Protein AF-A0A4S5D1V7-F1 (afdb_monomer)

Solvent-accessible surface area (backbone atoms only — not comparable to full-atom values): 3938 Å² total; per-residue (Å²): 132,85,82,71,22,34,72,55,23,56,52,45,54,99,49,31,32,77,88,73,48,70,83,44,49,56,80,37,68,62,96,81,66,39,38,60,65,57,52,49,52,52,52,52,51,50,53,54,51,37,56,76,73,70,46,77,78,85,76,75,85,76,131

Radius of gyration: 15.17 Å; Cα contacts (8 Å, |Δi|>4): 60; chains: 1; bounding box: 38×24×37 Å

Mean predicted aligned error: 7.03 Å

Sequence (63 aa):
MSDRSCSTCSSYDDGECMNGIGNVTPNGVCNQHKTREEERKDGEALVRFRESIGL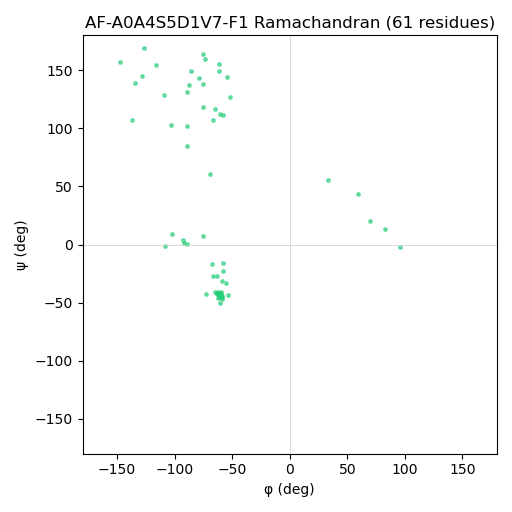PPQMRYRD

Secondary structure (DSSP, 8-state):
----SGGG-TTEETTEETTTB-S--TT---TT---HHHHHHHHHHHHHHHHHTTPPP------

Structure (mmCIF, N/CA/C/O backbone):
data_AF-A0A4S5D1V7-F1
#
_entry.id   AF-A0A4S5D1V7-F1
#
loop_
_atom_site.group_PDB
_atom_site.id
_atom_site.type_symbol
_atom_site.label_atom_id
_atom_site.label_alt_id
_atom_site.label_comp_id
_atom_site.label_asym_id
_atom_site.label_entity_id
_atom_site.label_seq_id
_atom_site.pdbx_PDB_ins_code
_atom_site.Cartn_x
_atom_site.Cartn_y
_atom_site.Cartn_z
_atom_site.occupancy
_atom_site.B_iso_or_equiv
_atom_site.auth_seq_id
_atom_site.auth_comp_id
_atom_site.auth_asym_id
_atom_site.auth_atom_id
_atom_site.pdbx_PDB_model_num
ATOM 1 N N . MET A 1 1 ? 19.711 7.203 1.509 1.00 48.66 1 MET A N 1
ATOM 2 C CA . MET A 1 1 ? 18.839 7.697 0.423 1.00 48.66 1 MET A CA 1
ATOM 3 C C . MET A 1 1 ? 17.715 6.687 0.313 1.00 48.66 1 MET A C 1
ATOM 5 O O . MET A 1 1 ? 18.027 5.509 0.283 1.00 48.66 1 MET A O 1
ATOM 9 N N . SER A 1 2 ? 16.453 7.099 0.430 1.00 58.38 2 SER A N 1
ATOM 10 C CA . SER A 1 2 ? 15.343 6.139 0.462 1.00 58.38 2 SER A CA 1
ATOM 11 C C . SER A 1 2 ? 15.080 5.602 -0.942 1.00 58.38 2 SER A C 1
ATOM 13 O O . SER A 1 2 ? 14.712 6.382 -1.818 1.00 58.38 2 SER A O 1
ATOM 15 N N . ASP A 1 3 ? 15.235 4.292 -1.126 1.00 75.81 3 ASP A N 1
ATOM 16 C CA . ASP A 1 3 ? 14.899 3.541 -2.345 1.00 75.81 3 ASP A CA 1
ATOM 17 C C . ASP A 1 3 ? 13.370 3.481 -2.553 1.00 75.81 3 ASP A C 1
ATOM 19 O O . ASP A 1 3 ? 12.759 2.416 -2.493 1.00 75.81 3 ASP A O 1
ATOM 23 N N . ARG A 1 4 ? 12.713 4.641 -2.703 1.00 87.56 4 ARG A N 1
ATOM 24 C CA . ARG A 1 4 ? 11.263 4.757 -2.949 1.00 87.56 4 ARG A CA 1
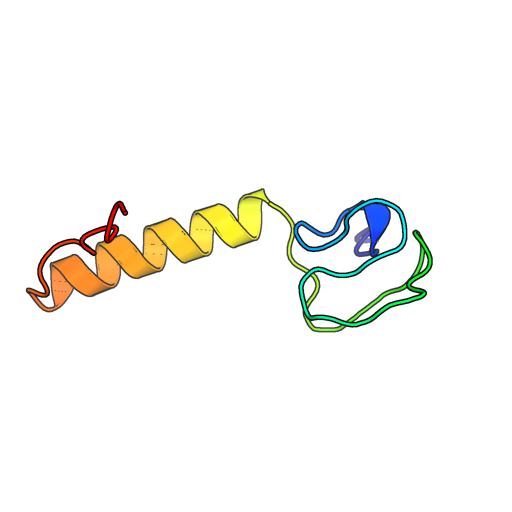ATOM 25 C C . ARG A 1 4 ? 10.996 4.732 -4.451 1.00 87.56 4 ARG A C 1
ATOM 27 O O . ARG A 1 4 ? 10.885 5.792 -5.065 1.00 87.56 4 ARG A O 1
ATOM 34 N N . SER A 1 5 ? 10.888 3.542 -5.027 1.00 92.19 5 SER A N 1
ATOM 35 C CA . SER A 1 5 ? 10.615 3.316 -6.448 1.00 92.19 5 SER A CA 1
ATOM 36 C C . SER A 1 5 ? 9.422 2.383 -6.638 1.00 92.19 5 SER A C 1
ATOM 38 O O . SER A 1 5 ? 8.938 1.774 -5.689 1.00 92.19 5 SER A O 1
ATOM 40 N N . CYS A 1 6 ? 8.911 2.252 -7.860 1.00 90.44 6 CYS A N 1
ATOM 41 C CA . CYS A 1 6 ? 7.821 1.326 -8.155 1.00 90.44 6 CYS A CA 1
ATOM 42 C C . CYS A 1 6 ? 8.157 -0.098 -7.687 1.00 90.44 6 CYS A C 1
ATOM 44 O O . CYS A 1 6 ? 7.345 -0.698 -7.002 1.00 90.44 6 CYS A O 1
ATOM 46 N N . SER A 1 7 ? 9.378 -0.590 -7.909 1.00 90.56 7 SER A N 1
ATOM 47 C CA . SER A 1 7 ? 9.822 -1.919 -7.459 1.00 90.56 7 SER A CA 1
ATOM 48 C C . SER A 1 7 ? 9.727 -2.169 -5.945 1.00 90.56 7 SER A C 1
ATOM 50 O O . SER A 1 7 ? 9.667 -3.325 -5.529 1.00 90.56 7 SER A O 1
ATOM 52 N N . THR A 1 8 ? 9.716 -1.119 -5.12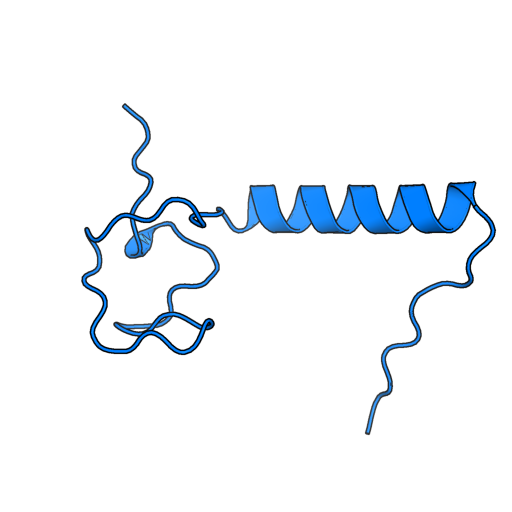0 1.00 91.81 8 THR A N 1
ATOM 53 C CA . THR A 1 8 ? 9.595 -1.200 -3.653 1.00 91.81 8 THR A CA 1
ATOM 54 C C . THR A 1 8 ? 8.227 -0.728 -3.139 1.00 91.81 8 THR A C 1
ATOM 56 O O . THR A 1 8 ? 7.945 -0.808 -1.938 1.00 91.81 8 THR A O 1
ATOM 59 N N . CYS A 1 9 ? 7.351 -0.288 -4.045 1.00 92.75 9 CYS A N 1
ATOM 60 C CA . CYS A 1 9 ? 5.995 0.154 -3.758 1.00 92.75 9 CYS A CA 1
ATOM 61 C C . CYS A 1 9 ? 5.054 -1.045 -3.568 1.00 92.75 9 CYS A C 1
ATOM 63 O O . CYS A 1 9 ? 5.133 -2.040 -4.283 1.00 92.75 9 CYS A O 1
ATOM 65 N N . SER A 1 10 ? 4.103 -0.942 -2.641 1.00 92.44 10 SER A N 1
ATOM 66 C CA . SER A 1 10 ? 3.072 -1.957 -2.420 1.00 92.44 10 SER A CA 1
ATOM 67 C C . SER A 1 10 ? 2.099 -2.080 -3.587 1.00 92.44 10 SER A C 1
ATOM 69 O O . SER A 1 10 ? 1.544 -3.154 -3.795 1.00 92.44 10 SER A O 1
ATOM 71 N N . SER A 1 11 ? 1.916 -0.995 -4.344 1.00 91.19 11 SER A N 1
ATOM 72 C CA . SER A 1 11 ? 0.980 -0.907 -5.466 1.00 91.19 11 SER A CA 1
ATOM 73 C C . SER A 1 11 ? 1.563 -1.331 -6.813 1.00 91.19 11 SER A C 1
ATOM 75 O O . SER A 1 11 ? 0.859 -1.230 -7.812 1.00 91.19 11 SER A O 1
ATOM 77 N N . TYR A 1 12 ? 2.830 -1.739 -6.870 1.00 90.12 12 TYR A N 1
ATOM 78 C CA . TYR A 1 12 ? 3.461 -2.197 -8.105 1.00 90.12 12 TYR A CA 1
ATOM 79 C C . TYR A 1 12 ? 3.267 -3.699 -8.290 1.00 90.12 12 TYR A C 1
ATOM 81 O O . TYR A 1 12 ? 3.545 -4.477 -7.375 1.00 90.12 12 TYR A O 1
ATOM 89 N N . ASP A 1 13 ? 2.831 -4.082 -9.484 1.00 88.88 13 ASP A N 1
ATOM 90 C CA . ASP A 1 13 ? 2.685 -5.469 -9.910 1.00 88.88 13 ASP A CA 1
ATOM 91 C C . ASP A 1 13 ? 3.215 -5.602 -11.343 1.00 88.88 13 ASP A C 1
ATOM 93 O O . ASP A 1 13 ? 2.645 -5.045 -12.271 1.00 88.88 13 ASP A O 1
ATOM 97 N N . ASP A 1 14 ? 4.379 -6.238 -11.488 1.00 84.06 14 ASP A N 1
ATOM 98 C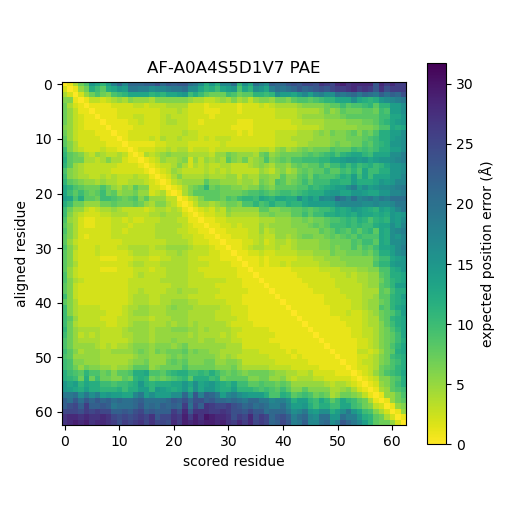 CA . ASP A 1 14 ? 5.063 -6.569 -12.752 1.00 84.06 14 ASP A CA 1
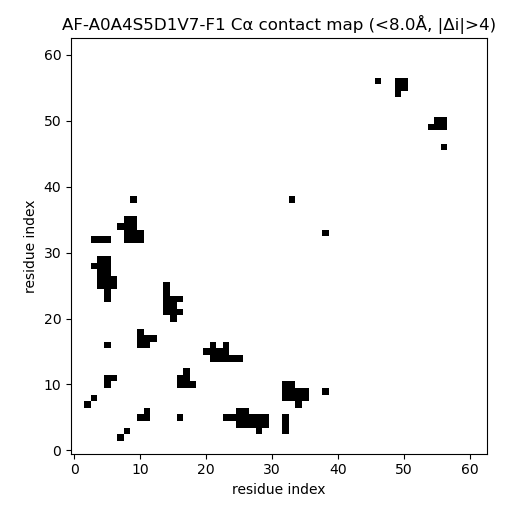ATOM 99 C C . ASP A 1 14 ? 4.898 -5.578 -13.935 1.00 84.06 14 ASP A C 1
ATOM 101 O O . ASP A 1 14 ? 4.490 -5.937 -15.036 1.00 84.06 14 ASP A O 1
ATOM 105 N N . GLY A 1 15 ? 5.242 -4.302 -13.722 1.00 80.38 15 GLY A N 1
ATOM 106 C CA . GLY A 1 15 ? 5.203 -3.254 -14.761 1.00 80.38 15 GLY A CA 1
ATOM 107 C C . GLY A 1 15 ? 3.923 -2.411 -14.766 1.00 80.38 15 GLY A C 1
ATOM 108 O O . GLY A 1 15 ? 3.817 -1.430 -15.511 1.00 80.38 15 GLY A O 1
ATOM 109 N N . GLU A 1 16 ? 2.982 -2.738 -13.887 1.00 85.44 16 GLU A N 1
ATOM 110 C CA . GLU A 1 16 ? 1.731 -2.024 -13.687 1.00 85.44 16 GLU A CA 1
ATOM 111 C C . GLU A 1 16 ? 1.645 -1.425 -12.277 1.00 85.44 16 GLU A C 1
ATOM 113 O O . GLU A 1 16 ? 2.285 -1.866 -11.319 1.00 85.44 16 GLU A O 1
ATOM 118 N N . CYS A 1 17 ? 0.855 -0.361 -12.148 1.00 87.88 17 CYS A N 1
ATOM 119 C CA . CYS A 1 17 ? 0.470 0.206 -10.864 1.00 87.88 17 CYS A CA 1
ATOM 120 C C . CYS A 1 17 ? -1.012 -0.083 -10.624 1.00 87.88 17 CYS A C 1
ATOM 122 O O . CYS A 1 17 ? -1.850 0.293 -11.445 1.00 87.88 17 CYS A O 1
ATOM 124 N N . MET A 1 18 ? -1.354 -0.648 -9.463 1.00 84.19 18 MET A N 1
ATOM 125 C CA . MET A 1 18 ? -2.732 -0.989 -9.075 1.00 84.19 18 MET A CA 1
ATOM 126 C C . MET A 1 18 ? -3.699 0.209 -9.074 1.00 84.19 18 MET A C 1
ATOM 128 O O . MET A 1 18 ? -4.910 0.022 -9.122 1.00 84.19 18 MET A O 1
ATOM 132 N N . A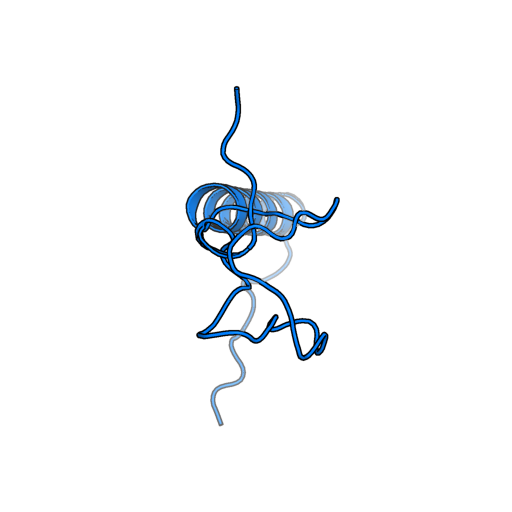SN A 1 19 ? -3.188 1.446 -9.093 1.00 79.19 19 ASN A N 1
ATOM 133 C CA . ASN A 1 19 ? -3.996 2.656 -9.289 1.00 79.19 19 ASN A CA 1
ATOM 134 C C . ASN A 1 19 ? -4.447 2.874 -10.752 1.00 79.19 19 ASN A C 1
ATOM 136 O O . ASN A 1 19 ? -4.984 3.932 -11.071 1.00 79.19 19 ASN A O 1
ATOM 140 N N . GLY A 1 20 ? -4.205 1.917 -11.653 1.00 77.06 20 GLY A N 1
ATOM 141 C CA . GLY A 1 20 ? -4.594 1.990 -13.064 1.00 77.06 20 GLY A CA 1
ATOM 142 C C . GLY A 1 20 ? -3.618 2.771 -13.948 1.00 77.06 20 GLY A C 1
ATOM 143 O O . GLY A 1 20 ? -3.953 3.108 -15.082 1.00 77.06 20 GLY A O 1
ATOM 144 N N . ILE A 1 21 ? -2.412 3.070 -13.449 1.00 76.62 21 ILE A N 1
ATOM 145 C CA . ILE A 1 21 ? -1.340 3.658 -14.262 1.00 76.62 21 ILE A CA 1
ATOM 146 C C . ILE A 1 21 ? -0.544 2.506 -14.881 1.00 76.62 21 ILE A C 1
ATOM 148 O O . ILE A 1 21 ? 0.268 1.873 -14.206 1.00 76.62 21 ILE A O 1
ATOM 152 N N . GLY A 1 22 ? -0.796 2.228 -16.160 1.00 73.12 22 GLY A N 1
ATOM 153 C CA . GLY A 1 22 ? -0.010 1.273 -16.944 1.00 73.12 22 GLY A CA 1
ATOM 154 C C . GLY A 1 22 ? 1.352 1.839 -17.365 1.00 73.12 22 GLY A C 1
ATOM 155 O O . GLY A 1 22 ? 1.559 3.055 -17.351 1.00 73.12 22 GLY A O 1
ATOM 156 N N . ASN A 1 23 ? 2.264 0.957 -17.785 1.00 77.00 23 ASN A N 1
ATOM 157 C CA . ASN A 1 23 ? 3.612 1.293 -18.267 1.00 77.00 23 ASN A CA 1
ATOM 158 C C . ASN A 1 23 ? 4.485 2.035 -17.236 1.00 77.00 23 ASN A C 1
ATOM 160 O O . ASN A 1 23 ? 5.173 3.004 -17.572 1.00 77.00 23 ASN A O 1
ATOM 164 N N . VAL A 1 24 ? 4.475 1.590 -15.977 1.00 85.00 24 VAL A N 1
ATOM 165 C CA . VAL A 1 24 ? 5.384 2.124 -14.953 1.00 85.00 24 VAL A CA 1
ATOM 166 C C . VAL A 1 24 ? 6.702 1.356 -14.964 1.00 85.00 24 VAL A C 1
ATOM 168 O O . VAL A 1 24 ? 6.737 0.134 -15.068 1.00 85.00 24 VAL A O 1
ATOM 171 N N . THR A 1 25 ? 7.819 2.073 -14.862 1.00 85.81 25 THR A N 1
ATOM 172 C CA . THR A 1 25 ? 9.139 1.437 -14.802 1.00 85.81 25 THR A CA 1
ATOM 173 C C . THR A 1 25 ? 9.480 1.053 -13.360 1.00 85.81 25 THR A C 1
ATOM 175 O O . THR A 1 25 ? 9.105 1.784 -12.444 1.00 85.81 25 THR A O 1
ATOM 178 N N . PRO A 1 26 ? 10.251 -0.025 -13.120 1.00 85.81 26 PRO A N 1
ATOM 179 C CA . PRO A 1 26 ? 10.632 -0.443 -11.766 1.00 85.81 26 PRO A CA 1
ATOM 180 C C . PRO A 1 26 ? 11.323 0.659 -10.947 1.00 85.81 26 PRO A C 1
ATOM 182 O O . PRO A 1 26 ? 11.131 0.749 -9.739 1.00 85.81 26 PRO A O 1
ATOM 185 N N . ASN A 1 27 ? 12.087 1.529 -11.614 1.00 89.06 27 ASN A N 1
ATOM 186 C CA . ASN A 1 27 ? 12.797 2.655 -10.997 1.00 89.06 27 ASN A CA 1
ATOM 187 C C . ASN A 1 27 ? 11.979 3.958 -10.990 1.00 89.06 27 ASN A C 1
ATOM 189 O O . ASN A 1 27 ? 12.479 4.995 -10.555 1.00 89.06 27 ASN A O 1
ATOM 193 N N . GLY A 1 28 ? 10.745 3.930 -11.500 1.00 87.75 28 GLY A N 1
ATOM 194 C CA . GLY A 1 28 ? 9.832 5.063 -11.472 1.00 87.75 28 GLY A CA 1
ATOM 195 C C . GLY A 1 28 ? 9.518 5.474 -10.039 1.00 87.75 28 GLY A C 1
ATOM 196 O O . GLY A 1 28 ? 9.517 4.650 -9.128 1.00 87.75 28 GLY A O 1
ATOM 197 N N . VAL A 1 29 ? 9.259 6.760 -9.828 1.00 88.38 29 VAL A N 1
ATOM 198 C CA . VAL A 1 29 ? 8.984 7.325 -8.503 1.00 88.38 29 VAL A CA 1
ATOM 199 C C . VAL A 1 29 ? 7.692 8.126 -8.549 1.00 88.38 29 VAL A C 1
ATOM 201 O O . VAL A 1 29 ? 7.382 8.769 -9.552 1.00 88.38 29 VAL A O 1
ATOM 204 N N . CYS A 1 30 ? 6.922 8.103 -7.464 1.00 87.56 30 CYS A N 1
ATOM 205 C CA . CYS A 1 30 ? 5.724 8.925 -7.341 1.00 87.56 30 CYS A CA 1
ATOM 206 C C . CYS A 1 30 ? 5.480 9.344 -5.888 1.00 87.56 30 CYS A C 1
ATOM 208 O O . CYS A 1 30 ? 5.905 8.676 -4.945 1.00 87.56 30 CYS A O 1
ATOM 210 N N . ASN A 1 31 ? 4.735 10.436 -5.707 1.00 87.75 31 ASN A N 1
ATOM 211 C CA . ASN A 1 31 ? 4.402 10.960 -4.377 1.00 87.75 31 ASN A CA 1
ATOM 212 C C . ASN A 1 31 ? 3.467 10.040 -3.577 1.00 87.75 31 ASN A C 1
ATOM 214 O O . ASN A 1 31 ? 3.354 10.187 -2.366 1.00 87.75 31 ASN A O 1
ATOM 218 N N . GLN A 1 32 ? 2.796 9.099 -4.247 1.00 88.88 32 GLN A N 1
ATOM 219 C CA . GLN A 1 32 ? 1.891 8.136 -3.618 1.00 88.88 32 GLN A CA 1
ATOM 220 C C . GLN A 1 32 ? 2.586 6.825 -3.234 1.00 88.88 32 GLN A C 1
ATOM 222 O O . GLN A 1 32 ? 1.917 5.912 -2.761 1.00 88.88 32 GLN A O 1
ATOM 227 N N . HIS A 1 33 ? 3.907 6.716 -3.426 1.00 91.75 33 HIS A N 1
ATOM 228 C CA . HIS A 1 33 ? 4.657 5.529 -3.035 1.00 91.75 33 HIS A CA 1
ATOM 229 C C . HIS A 1 33 ? 4.375 5.183 -1.573 1.00 91.75 33 HIS A C 1
ATOM 231 O O . HIS A 1 33 ? 4.614 6.008 -0.688 1.00 91.75 33 HIS A O 1
ATOM 237 N N . LYS A 1 34 ? 3.983 3.939 -1.318 1.00 91.88 34 LYS A N 1
ATOM 238 C CA . LYS A 1 34 ? 3.935 3.347 0.017 1.00 91.88 34 LYS A CA 1
ATOM 239 C C . LYS A 1 34 ? 4.554 1.967 -0.033 1.00 91.88 34 LYS A C 1
ATOM 241 O O . LYS A 1 34 ? 4.335 1.221 -0.974 1.00 91.88 34 LYS A O 1
ATOM 246 N N . THR A 1 35 ? 5.329 1.625 0.979 1.00 91.69 35 THR A N 1
ATOM 247 C CA . THR A 1 35 ? 5.743 0.243 1.223 1.00 91.69 35 THR A CA 1
ATOM 248 C C . THR A 1 35 ? 4.564 -0.559 1.781 1.00 91.69 35 THR A C 1
ATOM 250 O O . THR A 1 35 ? 3.640 0.002 2.374 1.00 91.69 35 THR A O 1
ATOM 253 N N . ARG A 1 36 ? 4.621 -1.894 1.678 1.00 88.31 36 ARG A N 1
ATOM 254 C CA . ARG A 1 36 ? 3.604 -2.776 2.287 1.00 88.31 36 ARG A CA 1
ATOM 255 C C . ARG A 1 36 ? 3.499 -2.594 3.806 1.00 88.31 36 ARG A C 1
ATOM 257 O O . ARG A 1 36 ? 2.426 -2.759 4.378 1.00 88.31 36 ARG A O 1
ATOM 264 N N . GLU A 1 37 ? 4.604 -2.254 4.471 1.00 91.94 37 GLU A N 1
ATOM 265 C CA . GLU A 1 37 ? 4.602 -1.996 5.913 1.00 91.94 37 GLU A CA 1
ATOM 266 C C . GLU A 1 37 ? 3.922 -0.665 6.264 1.00 91.94 37 GLU A C 1
ATOM 268 O O . GLU A 1 37 ? 3.141 -0.626 7.214 1.00 91.94 37 GLU A O 1
ATOM 273 N N . GLU A 1 38 ? 4.190 0.406 5.507 1.00 92.94 38 GLU A N 1
ATOM 274 C CA . GLU A 1 38 ? 3.498 1.695 5.661 1.00 92.94 38 GLU A CA 1
ATOM 275 C C . GLU A 1 38 ? 1.984 1.515 5.456 1.00 92.94 38 GLU A C 1
ATOM 277 O O . GLU A 1 38 ? 1.198 1.936 6.301 1.00 92.94 38 GLU A O 1
ATOM 282 N N . GLU A 1 39 ? 1.574 0.801 4.403 1.00 91.44 39 GLU A N 1
ATOM 283 C CA . GLU A 1 39 ? 0.160 0.515 4.129 1.00 91.44 39 GLU A CA 1
ATOM 284 C C . GLU A 1 39 ? -0.513 -0.282 5.260 1.00 91.44 39 GLU A C 1
ATOM 286 O O . GLU A 1 39 ? -1.620 0.048 5.689 1.00 91.44 39 GLU A O 1
ATOM 291 N N . ARG A 1 40 ? 0.174 -1.290 5.817 1.00 91.00 40 ARG A N 1
ATOM 292 C CA . ARG A 1 40 ? -0.325 -2.040 6.979 1.00 91.00 40 ARG A CA 1
ATOM 293 C C . ARG A 1 40 ? -0.514 -1.140 8.205 1.00 91.00 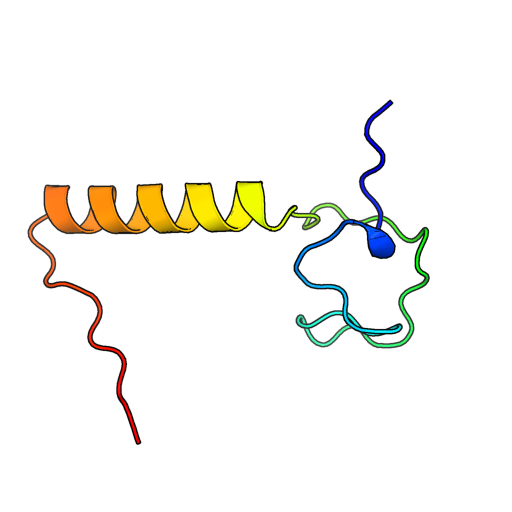40 ARG A C 1
ATOM 295 O O . ARG A 1 40 ? -1.541 -1.246 8.873 1.00 91.00 40 ARG A O 1
ATOM 302 N N . LYS A 1 41 ? 0.457 -0.270 8.514 1.00 94.19 41 LYS A N 1
ATOM 303 C CA . LYS A 1 41 ? 0.374 0.658 9.660 1.00 94.19 41 LYS A CA 1
ATOM 304 C C . LYS A 1 41 ? -0.792 1.632 9.511 1.00 94.19 41 LYS A C 1
ATOM 306 O O . LYS A 1 41 ? -1.504 1.866 10.486 1.00 94.19 41 LYS A O 1
ATOM 311 N N . ASP A 1 42 ? -1.024 2.140 8.303 1.00 92.38 42 ASP A N 1
ATOM 312 C CA . ASP A 1 42 ? -2.185 2.983 8.010 1.00 92.38 42 ASP A CA 1
ATOM 313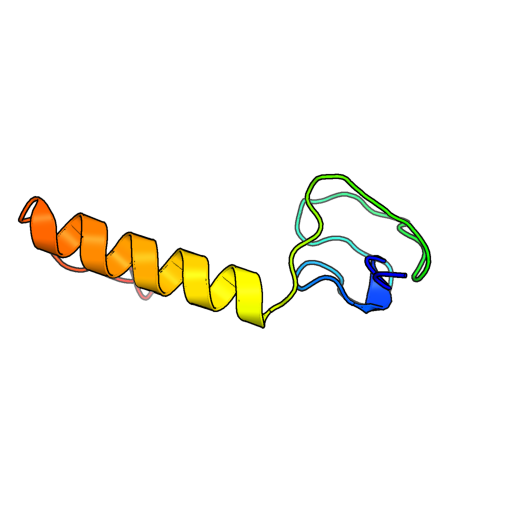 C C . ASP A 1 42 ? -3.499 2.217 8.229 1.00 92.38 42 ASP A C 1
ATOM 315 O O . ASP A 1 42 ? -4.423 2.737 8.858 1.00 92.38 42 ASP A O 1
ATOM 319 N N . GLY A 1 43 ? -3.571 0.957 7.787 1.00 90.31 43 GLY A N 1
ATOM 320 C CA . GLY A 1 43 ? -4.718 0.081 8.037 1.00 90.31 43 GLY A CA 1
ATOM 321 C C . GLY A 1 43 ? -5.000 -0.129 9.530 1.00 90.31 43 GLY A C 1
ATOM 322 O O . GLY A 1 43 ? -6.142 -0.006 9.969 1.00 90.31 43 GLY A O 1
ATOM 323 N N . GLU A 1 44 ? -3.966 -0.378 10.336 1.00 93.88 44 GLU A N 1
ATOM 324 C CA . GLU A 1 44 ? -4.094 -0.513 11.795 1.00 93.88 44 GLU A CA 1
ATOM 325 C C . GLU A 1 44 ? -4.543 0.790 12.465 1.00 93.88 44 GLU A C 1
ATOM 327 O O . GLU A 1 44 ? -5.395 0.767 13.357 1.00 93.88 44 GLU A O 1
ATOM 332 N N . ALA A 1 45 ? -4.011 1.934 12.026 1.00 94.00 45 ALA A N 1
ATOM 333 C CA . ALA A 1 45 ? -4.421 3.244 12.522 1.00 94.00 45 ALA A CA 1
ATOM 334 C C . ALA A 1 45 ? -5.895 3.534 12.202 1.00 94.00 45 ALA A C 1
ATOM 336 O O . ALA A 1 45 ? -6.629 4.011 13.069 1.00 94.00 45 ALA A O 1
ATOM 337 N N . LEU A 1 46 ? -6.354 3.185 10.996 1.00 91.19 46 LEU A N 1
ATOM 338 C CA . LEU A 1 46 ? -7.756 3.312 10.600 1.00 91.19 46 LEU A CA 1
ATOM 339 C C . LEU A 1 46 ? -8.675 2.430 11.449 1.00 91.19 46 LEU A C 1
ATOM 341 O O . LEU A 1 46 ? -9.731 2.897 11.873 1.00 91.19 46 LEU A O 1
ATOM 345 N N . VAL A 1 47 ? -8.286 1.184 11.733 1.00 90.56 47 VAL A N 1
ATOM 346 C CA . VAL A 1 47 ? -9.060 0.292 12.614 1.00 90.56 47 VAL A CA 1
ATOM 347 C C . VAL A 1 47 ? -9.193 0.897 14.014 1.00 90.56 47 VAL A C 1
ATOM 349 O O . VAL A 1 47 ? -10.313 1.061 14.493 1.00 90.56 47 VAL A O 1
ATOM 352 N N . ARG A 1 48 ? -8.082 1.331 14.625 1.00 91.38 48 ARG A N 1
ATOM 353 C CA . ARG A 1 48 ? -8.095 1.977 15.952 1.00 91.38 48 ARG A CA 1
ATOM 354 C C . ARG A 1 48 ? -8.941 3.246 15.973 1.00 91.38 48 ARG A C 1
ATOM 356 O O . ARG A 1 48 ? -9.677 3.488 16.926 1.00 91.38 48 ARG A O 1
ATOM 363 N N . PHE A 1 49 ? -8.858 4.060 14.920 1.00 92.38 49 PHE A N 1
ATOM 364 C CA . PHE A 1 49 ? -9.675 5.263 14.809 1.00 92.38 49 PHE A CA 1
ATOM 365 C C . PHE A 1 49 ? -11.166 4.917 14.766 1.00 92.38 49 PHE A C 1
ATOM 367 O O . PHE A 1 49 ? -11.942 5.509 15.512 1.00 92.38 49 PHE A O 1
ATOM 374 N N . ARG A 1 50 ? -11.566 3.921 13.965 1.00 91.06 50 ARG A N 1
ATOM 375 C CA . ARG A 1 50 ? -12.963 3.463 13.889 1.00 91.06 50 ARG A CA 1
ATOM 376 C C . ARG A 1 50 ? -13.489 2.998 15.242 1.00 91.06 50 ARG A C 1
ATOM 378 O O . ARG A 1 50 ? -14.587 3.398 15.620 1.00 91.06 50 ARG A O 1
ATOM 385 N N . GLU A 1 51 ? -12.699 2.211 15.969 1.00 89.50 51 GLU A N 1
ATOM 386 C CA . GLU A 1 51 ? -13.034 1.774 17.329 1.00 89.50 51 GLU A CA 1
ATOM 387 C C . GLU A 1 51 ? -13.215 2.971 18.272 1.00 89.50 51 GLU A C 1
ATOM 389 O O . GLU A 1 51 ? -14.186 3.016 19.025 1.00 89.50 51 GLU A O 1
ATOM 394 N N . SER A 1 52 ? -12.343 3.985 18.180 1.00 92.38 52 SER A N 1
ATOM 395 C CA . SER A 1 52 ? -12.396 5.176 19.043 1.00 92.38 52 SER A CA 1
ATOM 396 C C . SER A 1 52 ? -13.667 6.018 18.880 1.00 92.38 52 SER A C 1
ATOM 398 O O . SER A 1 52 ? -14.093 6.671 19.829 1.00 92.38 52 SER A O 1
ATOM 400 N N . ILE A 1 53 ? -14.294 5.979 17.699 1.00 94.06 53 ILE A N 1
ATOM 401 C CA . ILE A 1 53 ? -15.548 6.691 17.402 1.00 94.06 53 ILE A CA 1
ATOM 402 C C . ILE A 1 53 ? -16.777 5.769 17.432 1.00 94.06 53 ILE A C 1
ATOM 404 O O . ILE A 1 53 ? -17.862 6.178 17.023 1.00 94.06 53 ILE A O 1
ATOM 408 N N . GLY A 1 54 ? -16.622 4.524 17.897 1.00 90.94 54 GLY A N 1
ATOM 409 C CA . GLY A 1 54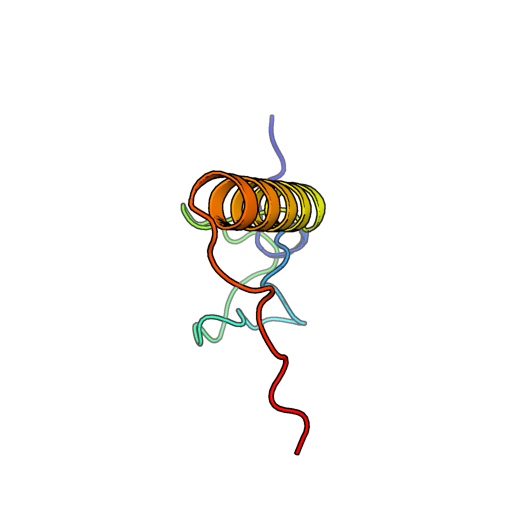 ? -17.722 3.569 18.044 1.00 90.94 54 GLY A CA 1
ATOM 410 C C . GLY A 1 54 ? -18.298 3.052 16.723 1.00 90.94 54 GLY A C 1
ATOM 411 O O . GLY A 1 54 ? -19.432 2.574 16.700 1.00 90.94 54 GLY A O 1
ATOM 412 N N . LEU A 1 55 ? -17.552 3.141 15.614 1.00 86.75 55 LEU A N 1
ATOM 413 C CA . LEU A 1 55 ? -17.983 2.537 14.355 1.00 86.75 55 LEU A CA 1
ATOM 414 C C . LEU A 1 55 ? -17.790 1.015 14.405 1.00 86.75 55 LEU A C 1
ATOM 416 O O . LEU A 1 55 ? -16.735 0.548 14.840 1.00 86.75 55 LEU A O 1
ATOM 420 N N . PRO A 1 56 ? -18.751 0.225 13.892 1.00 81.81 56 PRO A N 1
ATOM 421 C CA . PRO A 1 56 ? -18.597 -1.221 13.830 1.00 81.81 56 PRO A CA 1
ATOM 422 C C . PRO A 1 56 ? -17.392 -1.615 12.953 1.00 81.81 56 PRO A C 1
ATOM 424 O O . PRO A 1 56 ? -16.999 -0.853 12.051 1.00 81.81 56 PRO A O 1
ATOM 427 N N . PRO A 1 57 ? -16.803 -2.808 13.171 1.00 76.94 57 PRO A N 1
ATOM 428 C CA . PRO A 1 57 ? -15.742 -3.325 12.312 1.00 76.94 57 PRO A CA 1
ATOM 429 C C . PRO A 1 57 ? -16.205 -3.334 10.851 1.00 76.94 57 PRO A C 1
ATOM 431 O O . PRO A 1 57 ? -17.386 -3.546 10.566 1.00 76.94 57 PRO A O 1
ATOM 434 N N . GLN A 1 58 ? -15.293 -3.058 9.911 1.00 69.19 58 GLN A N 1
ATOM 435 C CA . GLN A 1 58 ? -15.637 -3.141 8.491 1.00 69.19 58 GLN A CA 1
ATOM 436 C C . GLN A 1 58 ? -16.055 -4.580 8.176 1.00 69.19 58 GLN A C 1
ATOM 438 O O . GLN A 1 58 ? -15.233 -5.496 8.224 1.00 69.19 58 GLN A O 1
ATOM 443 N N . MET A 1 59 ? -17.335 -4.782 7.858 1.00 58.34 59 MET A N 1
ATOM 444 C CA . MET A 1 59 ? -17.776 -6.035 7.264 1.00 58.34 59 MET A CA 1
ATOM 445 C C . MET A 1 59 ? -17.106 -6.134 5.895 1.00 58.34 59 MET A C 1
ATOM 447 O O . MET A 1 59 ? -17.358 -5.305 5.022 1.00 58.34 59 MET A O 1
ATOM 451 N N . ARG A 1 60 ? -16.244 -7.135 5.694 1.00 58.31 60 ARG A N 1
ATOM 452 C CA . ARG A 1 60 ? -15.915 -7.554 4.332 1.00 58.31 60 ARG A CA 1
ATOM 453 C C . ARG A 1 60 ? -17.198 -8.156 3.768 1.00 58.31 60 ARG A C 1
ATOM 455 O O . ARG A 1 60 ? -17.594 -9.227 4.221 1.00 58.31 60 ARG A O 1
ATOM 462 N N . TYR A 1 61 ? -17.862 -7.457 2.846 1.00 43.44 61 TYR A N 1
ATOM 463 C CA . TYR A 1 61 ? -18.859 -8.100 1.993 1.00 43.44 61 TYR A CA 1
ATOM 464 C C . TYR A 1 61 ? -18.116 -9.226 1.273 1.00 43.44 61 TYR A C 1
ATOM 466 O O . TYR A 1 61 ? -17.144 -8.983 0.558 1.00 43.44 61 TYR A O 1
ATOM 474 N N . ARG A 1 62 ? -18.462 -10.460 1.623 1.00 44.41 62 ARG A N 1
ATOM 475 C CA . ARG A 1 62 ? -17.915 -11.670 1.029 1.00 44.41 62 ARG A CA 1
ATOM 476 C C . ARG A 1 62 ? -19.016 -12.149 0.091 1.00 44.41 62 ARG A C 1
ATOM 478 O O . ARG A 1 62 ? -20.043 -12.601 0.592 1.00 44.41 62 ARG A O 1
ATOM 485 N N . ASP A 1 63 ? -18.838 -11.914 -1.207 1.00 46.97 63 ASP A N 1
ATOM 486 C CA . ASP A 1 63 ? -19.623 -12.579 -2.255 1.00 46.97 63 ASP A CA 1
ATOM 487 C C . ASP A 1 63 ? -19.417 -14.102 -2.194 1.00 46.97 63 ASP A C 1
ATOM 489 O O . ASP A 1 63 ? -18.283 -14.540 -1.860 1.00 46.97 63 ASP A O 1
#

pLDDT: mean 83.6, std 12.88, range [43.44, 94.19]

Nearest PDB structures (foldseek):
  4uub-assembly2_B  TM=4.462E-01  e=6.237E+00  Danio rerio
  4uub-assembly1_A  TM=3.683E-01  e=6.237E+00  Danio rerio

Foldseek 3Di:
DDQQFLLQAPQHDPQDGVVGDHRGDRSHHDPPGDGPVRVVVVVVVVQVVCVVVVHDDDPPPDD